Protein AF-A0A7V4CIU9-F1 (afdb_monomer)

Structure (mmCIF, N/CA/C/O backbone):
data_AF-A0A7V4CIU9-F1
#
_entry.id   AF-A0A7V4CIU9-F1
#
loop_
_atom_site.group_PDB
_atom_site.id
_atom_site.type_symbol
_atom_site.label_atom_id
_atom_site.label_alt_id
_atom_site.label_comp_id
_atom_site.label_asym_id
_atom_site.label_entity_id
_atom_site.label_seq_id
_atom_site.pdbx_PDB_ins_code
_atom_site.Cartn_x
_atom_site.Cartn_y
_atom_site.Cartn_z
_atom_site.occupancy
_atom_site.B_iso_or_equiv
_atom_site.auth_seq_id
_atom_site.auth_comp_id
_atom_site.auth_asym_id
_atom_site.auth_atom_id
_atom_site.pdbx_PDB_model_num
ATOM 1 N N . SER A 1 1 ? 2.875 6.585 -7.763 1.00 62.59 1 SER A N 1
ATOM 2 C CA . SER A 1 1 ? 3.695 5.508 -8.357 1.00 62.59 1 SER A CA 1
ATOM 3 C C . SER A 1 1 ? 3.482 5.465 -9.868 1.00 62.59 1 SER A C 1
ATOM 5 O O . SER A 1 1 ? 2.591 6.163 -10.335 1.00 62.59 1 SER A O 1
ATOM 7 N N . ASN A 1 2 ? 4.270 4.708 -10.636 1.00 74.75 2 ASN A N 1
ATOM 8 C CA . ASN A 1 2 ? 4.008 4.415 -12.057 1.00 74.75 2 ASN A CA 1
ATOM 9 C C . ASN A 1 2 ? 3.354 3.035 -12.278 1.00 74.75 2 ASN A C 1
ATOM 11 O O . ASN A 1 2 ? 3.181 2.636 -13.425 1.00 74.75 2 ASN A O 1
ATOM 15 N N . ILE A 1 3 ? 3.014 2.320 -11.199 1.00 80.62 3 ILE A N 1
ATOM 16 C CA . ILE A 1 3 ? 2.285 1.045 -11.230 1.00 80.62 3 ILE A CA 1
ATOM 17 C C . ILE A 1 3 ? 0.834 1.240 -10.784 1.00 80.62 3 ILE A C 1
ATOM 19 O O . ILE A 1 3 ? 0.560 2.074 -9.917 1.00 80.62 3 ILE A O 1
ATOM 23 N N . ASP A 1 4 ? -0.067 0.445 -11.360 1.00 83.88 4 ASP A N 1
ATOM 24 C CA . ASP A 1 4 ? -1.500 0.463 -11.041 1.00 83.88 4 ASP A CA 1
ATOM 25 C C . ASP A 1 4 ? -1.841 -0.345 -9.782 1.00 83.88 4 ASP A C 1
ATOM 27 O O . ASP A 1 4 ? -2.757 0.015 -9.055 1.00 83.88 4 ASP A O 1
ATOM 31 N N . PHE A 1 5 ? -1.090 -1.411 -9.491 1.00 87.50 5 PHE A N 1
ATOM 32 C CA . PHE A 1 5 ? -1.321 -2.293 -8.345 1.00 87.50 5 PHE A CA 1
ATOM 33 C C . PHE A 1 5 ? -0.009 -2.675 -7.662 1.00 87.50 5 PHE A C 1
ATOM 35 O O . PHE A 1 5 ? 1.055 -2.690 -8.281 1.00 87.50 5 PHE A O 1
ATOM 42 N N . VAL A 1 6 ? -0.106 -3.058 -6.393 1.00 88.06 6 VAL A N 1
ATOM 43 C CA . VAL A 1 6 ? 0.850 -3.970 -5.763 1.00 88.06 6 VAL A CA 1
ATOM 44 C C . VAL A 1 6 ? 0.630 -5.364 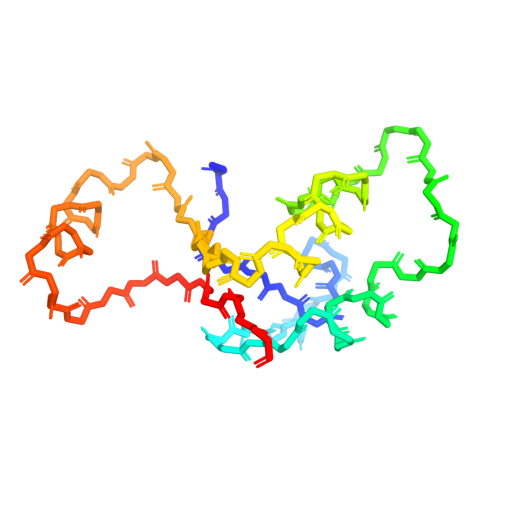-6.342 1.00 88.06 6 VAL A C 1
ATOM 46 O O . VAL A 1 6 ? -0.510 -5.801 -6.501 1.00 88.06 6 VAL A O 1
ATOM 49 N N . TYR A 1 7 ? 1.718 -6.066 -6.636 1.00 87.62 7 TYR A N 1
ATOM 50 C CA . TYR A 1 7 ? 1.695 -7.437 -7.137 1.00 87.62 7 TYR A CA 1
ATOM 51 C C . TYR A 1 7 ? 2.230 -8.402 -6.076 1.00 87.62 7 TYR A C 1
ATOM 53 O O . TYR A 1 7 ? 2.996 -8.007 -5.195 1.00 87.62 7 TYR A O 1
ATOM 61 N N . ASP A 1 8 ? 1.838 -9.671 -6.165 1.00 85.44 8 ASP A N 1
ATOM 62 C CA . ASP A 1 8 ? 2.347 -10.750 -5.305 1.00 85.44 8 ASP A CA 1
ATOM 63 C C . ASP A 1 8 ? 3.850 -11.024 -5.495 1.00 85.44 8 ASP A C 1
ATOM 65 O O . ASP A 1 8 ? 4.522 -11.507 -4.583 1.00 85.44 8 ASP A O 1
ATOM 69 N N . LYS A 1 9 ? 4.385 -10.678 -6.667 1.00 84.06 9 LYS A N 1
ATOM 70 C CA . LYS A 1 9 ? 5.800 -10.753 -7.051 1.00 84.06 9 LYS A CA 1
ATOM 71 C C . LYS A 1 9 ? 6.113 -9.719 -8.129 1.00 84.06 9 LYS A C 1
ATOM 73 O O . LYS A 1 9 ? 5.212 -9.092 -8.673 1.00 84.06 9 LYS A O 1
ATOM 78 N N . ASP A 1 10 ? 7.396 -9.533 -8.435 1.00 82.38 10 ASP A N 1
ATOM 79 C CA . ASP A 1 10 ? 7.843 -8.531 -9.410 1.00 82.38 10 ASP A CA 1
ATOM 80 C C . ASP A 1 10 ? 7.286 -8.818 -10.823 1.00 82.38 10 ASP A C 1
ATOM 82 O O . ASP A 1 10 ? 7.713 -9.793 -11.452 1.00 82.38 10 ASP A O 1
ATOM 86 N N . PRO A 1 11 ? 6.381 -7.976 -11.358 1.00 85.19 11 PRO A N 1
ATOM 87 C CA . PRO A 1 11 ? 5.766 -8.201 -12.664 1.00 85.19 11 PRO A CA 1
ATOM 88 C C . PRO A 1 11 ? 6.757 -8.063 -13.829 1.00 85.19 11 PRO A C 1
ATOM 90 O O . PRO A 1 11 ? 6.499 -8.580 -14.911 1.00 85.19 11 PRO A O 1
ATOM 93 N N . ASN A 1 12 ? 7.915 -7.421 -13.625 1.00 84.56 12 ASN A N 1
ATOM 94 C CA . ASN A 1 12 ? 8.960 -7.345 -14.653 1.00 84.56 12 ASN A CA 1
ATOM 95 C C . ASN A 1 12 ? 9.747 -8.656 -14.772 1.00 84.56 12 ASN A C 1
ATOM 97 O O . ASN A 1 12 ? 10.405 -8.898 -15.782 1.00 84.56 12 ASN A O 1
ATOM 101 N N . ARG A 1 13 ? 9.716 -9.490 -13.725 1.00 85.31 13 ARG A N 1
ATOM 102 C CA . ARG A 1 13 ? 10.446 -10.763 -13.656 1.00 85.31 13 ARG A CA 1
ATOM 103 C C . ARG A 1 13 ? 9.539 -11.972 -13.839 1.00 85.31 13 ARG A C 1
ATOM 105 O O . ARG A 1 13 ? 10.003 -13.000 -14.322 1.00 85.31 13 ARG A O 1
ATOM 112 N N . PHE A 1 14 ? 8.277 -11.862 -13.438 1.00 85.56 14 PHE A N 1
ATOM 113 C CA . PHE A 1 14 ? 7.320 -12.960 -13.428 1.00 85.56 14 PHE A CA 1
ATOM 114 C C . PHE A 1 14 ? 6.070 -12.567 -14.214 1.00 85.56 14 PHE A C 1
ATOM 116 O O . PHE A 1 14 ? 5.304 -11.706 -13.789 1.00 85.56 14 PHE A O 1
ATOM 123 N N . GLN A 1 15 ? 5.845 -13.229 -15.350 1.00 89.19 15 GLN A N 1
ATOM 124 C CA . GLN A 1 15 ? 4.688 -12.964 -16.217 1.00 89.19 15 GLN A CA 1
ATOM 125 C C . GLN A 1 15 ? 3.350 -13.340 -15.567 1.00 89.19 15 GLN A C 1
ATOM 127 O O . GLN A 1 15 ? 2.307 -12.828 -15.956 1.00 89.19 15 GLN A O 1
ATOM 132 N N . ASP A 1 16 ? 3.375 -14.228 -14.574 1.00 90.94 16 ASP A N 1
ATOM 133 C CA . ASP A 1 16 ? 2.205 -14.670 -13.822 1.00 90.94 16 ASP A CA 1
ATOM 134 C C . ASP A 1 16 ? 2.009 -13.882 -12.513 1.00 90.94 16 ASP A C 1
ATOM 136 O O . ASP A 1 16 ? 1.308 -14.349 -11.614 1.00 90.94 16 ASP A O 1
ATOM 140 N N . ALA A 1 17 ? 2.646 -12.711 -12.380 1.00 88.75 17 ALA A N 1
ATOM 141 C CA . ALA A 1 17 ? 2.419 -11.793 -11.269 1.00 88.75 17 ALA A CA 1
ATOM 142 C C . ALA A 1 17 ? 0.955 -11.337 -11.238 1.00 88.75 17 ALA A C 1
ATOM 144 O O . ALA A 1 17 ? 0.399 -10.869 -12.235 1.00 88.75 17 ALA A O 1
ATOM 145 N N . LYS A 1 18 ? 0.323 -11.462 -10.074 1.00 89.56 18 LYS A N 1
ATOM 146 C CA . LYS A 1 18 ? -1.097 -11.176 -9.879 1.00 89.56 18 LYS A CA 1
ATOM 147 C C . LYS A 1 18 ? -1.275 -9.838 -9.167 1.00 89.56 18 LYS A C 1
ATOM 149 O O . LYS A 1 18 ? -0.663 -9.632 -8.116 1.00 89.56 18 LYS A O 1
ATOM 154 N N . PRO A 1 19 ? -2.123 -8.937 -9.695 1.00 91.69 19 PRO A N 1
ATOM 155 C CA . PRO A 1 19 ? -2.430 -7.686 -9.021 1.00 91.69 19 PRO A CA 1
ATOM 156 C C . PRO A 1 19 ? -3.247 -7.956 -7.756 1.00 91.69 19 PRO A C 1
ATOM 158 O O . PRO A 1 19 ? -4.166 -8.778 -7.744 1.00 91.69 19 PRO A O 1
ATOM 161 N N . ILE A 1 20 ? -2.938 -7.221 -6.695 1.00 91.88 20 ILE A N 1
ATOM 162 C CA . ILE A 1 20 ? -3.608 -7.319 -5.403 1.00 91.88 20 ILE A CA 1
ATOM 163 C C . ILE A 1 20 ? -4.460 -6.068 -5.212 1.00 91.88 20 ILE A C 1
ATOM 165 O O . ILE A 1 20 ? -3.941 -4.958 -5.178 1.00 91.88 20 ILE A O 1
ATOM 169 N N . ARG A 1 21 ? -5.781 -6.224 -5.082 1.00 93.19 21 ARG A N 1
ATOM 170 C CA . ARG A 1 21 ? -6.706 -5.086 -4.896 1.00 93.19 21 ARG A CA 1
ATOM 171 C C . ARG A 1 21 ? -6.830 -4.643 -3.443 1.00 93.19 21 ARG A C 1
ATOM 173 O O . ARG A 1 21 ? -6.999 -3.460 -3.175 1.00 93.19 21 ARG A O 1
ATOM 180 N N . LYS A 1 22 ? -6.768 -5.593 -2.512 1.00 93.62 22 LYS A N 1
ATOM 181 C CA . LYS A 1 22 ? -6.854 -5.360 -1.068 1.00 93.62 22 LYS A CA 1
ATOM 182 C C . LYS A 1 22 ? -5.818 -6.221 -0.370 1.00 93.62 22 LYS A C 1
ATOM 184 O O . LYS A 1 22 ? -5.678 -7.389 -0.725 1.00 93.62 22 LYS A O 1
ATOM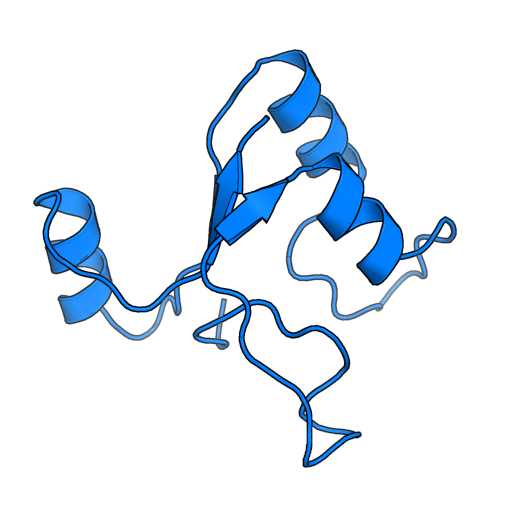 189 N N . ILE A 1 23 ? -5.104 -5.647 0.588 1.00 92.62 23 ILE A N 1
ATOM 190 C CA . ILE A 1 23 ? -4.079 -6.355 1.351 1.00 92.62 23 ILE A CA 1
ATOM 191 C C . ILE A 1 23 ? -3.981 -5.787 2.763 1.00 92.62 23 ILE A C 1
ATOM 193 O O . ILE A 1 23 ? -4.064 -4.578 2.958 1.00 92.62 23 ILE A O 1
ATOM 197 N N . SER A 1 24 ? -3.773 -6.643 3.757 1.00 91.44 24 SER A N 1
ATOM 198 C CA . SER A 1 24 ? -3.462 -6.168 5.105 1.00 91.44 24 SER A CA 1
ATOM 199 C C . SER A 1 24 ? -2.007 -5.704 5.224 1.00 91.44 24 SER A C 1
ATOM 201 O O . SER A 1 24 ? -1.119 -6.167 4.499 1.00 91.44 24 SER A O 1
ATOM 203 N N . PHE A 1 25 ? -1.709 -4.853 6.208 1.00 88.25 25 PHE A N 1
ATOM 204 C CA . P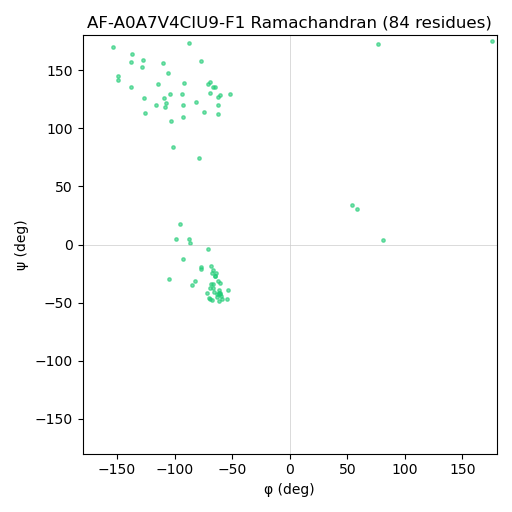HE A 1 25 ? -0.319 -4.517 6.559 1.00 88.25 25 PHE A CA 1
ATOM 205 C C . PHE A 1 25 ? 0.537 -5.765 6.826 1.00 8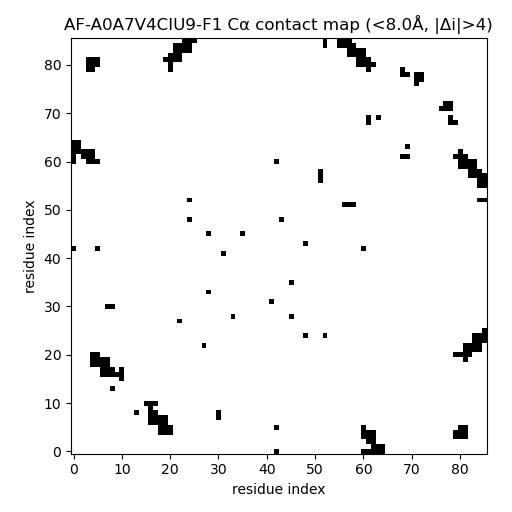8.25 25 PHE A C 1
ATOM 207 O O . PHE A 1 25 ? 1.699 -5.841 6.418 1.00 88.25 25 PHE A O 1
ATOM 214 N N . SER A 1 26 ? -0.052 -6.767 7.480 1.00 86.94 26 SER A N 1
ATOM 215 C CA . SER A 1 26 ? 0.607 -8.029 7.812 1.00 86.94 26 SER A CA 1
ATOM 216 C C . SER A 1 26 ? 0.967 -8.848 6.572 1.00 86.94 26 SER A C 1
ATOM 218 O O . SER A 1 26 ? 2.053 -9.424 6.506 1.00 86.94 26 SER A O 1
ATOM 220 N N . GLU A 1 27 ? 0.079 -8.904 5.581 1.00 87.62 27 GLU A N 1
ATOM 221 C CA . GLU A 1 27 ? 0.328 -9.590 4.310 1.00 87.62 27 GLU A CA 1
ATOM 222 C C . GLU A 1 27 ? 1.337 -8.833 3.450 1.00 87.62 27 GLU A C 1
ATOM 224 O O . GLU A 1 27 ? 2.265 -9.444 2.921 1.00 87.62 27 GLU A O 1
ATOM 229 N N . LEU A 1 28 ? 1.235 -7.503 3.385 1.00 85.88 28 LEU A N 1
ATOM 230 C CA . LEU A 1 28 ? 2.170 -6.688 2.617 1.00 85.88 28 LEU A CA 1
ATOM 231 C C . LEU A 1 28 ? 3.607 -6.835 3.138 1.00 85.88 28 LEU A C 1
ATOM 233 O O . LEU A 1 28 ? 4.542 -6.979 2.352 1.00 85.88 28 LEU A O 1
ATOM 237 N N . LYS A 1 29 ? 3.794 -6.914 4.462 1.00 82.38 29 LYS A N 1
ATOM 238 C CA . LYS A 1 29 ? 5.099 -7.224 5.074 1.00 82.38 29 LYS A CA 1
ATOM 239 C C . LYS A 1 29 ? 5.648 -8.595 4.673 1.00 82.38 29 LYS A C 1
ATOM 241 O O . LYS A 1 29 ? 6.864 -8.749 4.582 1.00 82.38 29 LYS A O 1
ATOM 246 N N . LYS A 1 30 ? 4.791 -9.598 4.445 1.00 82.56 30 LYS A N 1
ATOM 247 C CA . LYS A 1 30 ? 5.235 -10.926 3.984 1.00 82.56 30 LYS A CA 1
ATOM 248 C C . LYS A 1 30 ? 5.757 -10.869 2.548 1.00 82.56 30 LYS A C 1
ATOM 250 O O . LYS A 1 30 ? 6.753 -11.527 2.269 1.00 82.56 30 LYS A O 1
ATOM 255 N N . ILE A 1 31 ? 5.134 -10.059 1.687 1.00 78.81 31 ILE A N 1
ATOM 256 C CA . ILE A 1 31 ? 5.558 -9.852 0.290 1.00 78.81 31 ILE A CA 1
ATOM 257 C C . ILE A 1 31 ? 6.873 -9.066 0.226 1.00 78.81 31 ILE A C 1
ATOM 259 O O . ILE A 1 31 ? 7.802 -9.462 -0.470 1.00 78.81 31 ILE A O 1
ATOM 263 N N . ILE A 1 32 ? 6.975 -7.977 0.993 1.00 74.25 32 ILE A N 1
ATOM 264 C CA . ILE A 1 32 ? 8.182 -7.136 1.075 1.00 74.25 32 ILE A CA 1
ATOM 265 C C . ILE A 1 32 ? 9.364 -7.908 1.695 1.00 74.25 32 ILE A C 1
ATOM 267 O O . ILE A 1 32 ? 10.526 -7.637 1.390 1.00 74.25 32 ILE A O 1
ATOM 271 N N . GLY A 1 33 ? 9.078 -8.900 2.542 1.00 67.38 33 GLY A N 1
ATOM 272 C CA . GLY A 1 33 ? 10.081 -9.648 3.287 1.00 67.38 33 GLY A CA 1
ATOM 273 C C . GLY A 1 33 ? 10.636 -8.861 4.482 1.00 67.38 33 GLY A C 1
ATOM 274 O O . GLY A 1 33 ? 10.341 -7.689 4.699 1.00 67.38 33 GLY A O 1
ATOM 275 N N . ARG A 1 34 ? 11.456 -9.523 5.310 1.00 55.56 34 ARG A N 1
ATOM 276 C CA . ARG A 1 34 ? 12.038 -8.914 6.528 1.00 55.56 34 ARG A CA 1
ATOM 277 C C . ARG A 1 34 ? 13.215 -7.970 6.255 1.00 55.56 34 ARG A C 1
ATOM 279 O O . ARG A 1 34 ? 13.574 -7.198 7.139 1.00 55.56 34 ARG A O 1
ATOM 286 N N . LYS A 1 35 ? 13.855 -8.061 5.085 1.00 54.66 35 LYS A N 1
ATOM 287 C CA . LYS A 1 35 ? 15.036 -7.258 4.742 1.00 54.66 35 LYS A CA 1
ATOM 288 C C . LYS A 1 35 ? 14.633 -6.134 3.799 1.00 54.66 35 LYS A C 1
ATOM 290 O O . LYS A 1 35 ? 14.417 -6.368 2.617 1.00 54.66 35 LYS A O 1
ATOM 295 N N . TRP A 1 36 ? 14.591 -4.917 4.331 1.00 57.38 36 TRP A N 1
ATOM 296 C CA . TRP A 1 36 ? 14.689 -3.723 3.504 1.00 57.38 36 TRP A CA 1
ATOM 297 C C . TRP A 1 36 ? 16.060 -3.730 2.821 1.00 57.38 36 TRP A C 1
ATOM 299 O O . TRP A 1 36 ? 17.091 -3.803 3.494 1.00 57.38 36 TRP A O 1
ATOM 309 N N . ILE A 1 37 ? 16.067 -3.729 1.491 1.00 57.88 37 ILE A N 1
ATOM 310 C CA . ILE A 1 37 ? 17.285 -3.654 0.683 1.00 57.88 37 ILE A CA 1
ATOM 311 C C . ILE A 1 37 ? 17.322 -2.244 0.079 1.00 57.88 37 ILE A C 1
ATOM 313 O O . ILE A 1 37 ? 16.367 -1.879 -0.613 1.00 57.88 37 ILE A O 1
ATOM 317 N N . PRO A 1 38 ? 18.377 -1.444 0.319 1.00 50.44 38 PRO A N 1
ATOM 318 C CA . PRO A 1 38 ? 18.556 -0.160 -0.353 1.00 50.44 38 PRO A CA 1
ATOM 319 C C . PRO A 1 38 ? 18.446 -0.320 -1.877 1.00 50.44 38 PRO A C 1
ATOM 321 O O . PRO A 1 38 ? 19.083 -1.201 -2.451 1.00 50.44 38 PRO A O 1
ATOM 324 N N . GLY A 1 39 ? 17.622 0.505 -2.530 1.00 56.19 39 GLY A N 1
ATOM 325 C CA . GLY A 1 39 ? 17.348 0.400 -3.972 1.00 56.19 39 GLY A CA 1
ATOM 326 C C . GLY A 1 39 ? 16.312 -0.664 -4.366 1.00 56.19 39 GLY A C 1
ATOM 327 O O . GLY A 1 39 ? 16.068 -0.861 -5.554 1.00 56.19 39 GLY A O 1
ATOM 328 N N . GLY A 1 40 ? 15.686 -1.343 -3.399 1.00 60.78 40 GLY A N 1
ATOM 329 C CA . GLY A 1 40 ? 14.564 -2.244 -3.654 1.00 60.78 40 GLY A CA 1
ATOM 330 C C . GLY A 1 40 ? 13.327 -1.488 -4.144 1.00 60.78 40 GLY A C 1
ATOM 331 O O . GLY A 1 40 ? 12.963 -0.446 -3.598 1.00 60.78 40 GLY A O 1
ATOM 332 N N . ASN A 1 41 ? 12.667 -2.025 -5.171 1.00 64.69 41 ASN A N 1
ATOM 333 C CA . ASN A 1 41 ? 11.438 -1.463 -5.726 1.00 64.69 41 ASN A CA 1
ATOM 334 C C . ASN A 1 41 ? 10.238 -1.839 -4.842 1.00 64.69 41 ASN A C 1
ATOM 336 O O . ASN A 1 41 ? 9.470 -2.747 -5.160 1.00 64.69 41 ASN A O 1
ATOM 340 N N . PHE A 1 42 ? 10.130 -1.195 -3.681 1.00 70.12 42 PHE A N 1
ATOM 341 C CA . PHE A 1 42 ? 9.023 -1.407 -2.755 1.00 70.12 42 PHE A CA 1
ATOM 342 C C . PHE A 1 42 ? 7.892 -0.411 -3.033 1.00 70.12 42 PHE A C 1
ATOM 344 O O . PHE A 1 42 ? 8.159 0.773 -3.241 1.00 70.12 42 PHE A O 1
ATOM 351 N N . PRO A 1 43 ? 6.620 -0.848 -2.985 1.00 69.56 43 PRO A N 1
ATOM 352 C CA . PRO A 1 43 ? 5.487 0.051 -3.194 1.00 69.56 43 PRO A CA 1
ATOM 353 C C . PRO A 1 43 ? 5.333 1.083 -2.064 1.00 69.56 43 PRO A C 1
ATOM 355 O O . PRO A 1 43 ? 4.767 2.149 -2.291 1.00 69.56 43 PRO A O 1
ATOM 358 N N . LEU A 1 44 ? 5.832 0.776 -0.860 1.00 74.69 44 LEU A N 1
ATOM 359 C CA . LEU A 1 44 ? 5.823 1.662 0.302 1.00 74.69 44 LEU A CA 1
ATOM 360 C C . LEU A 1 44 ? 7.042 1.395 1.195 1.00 74.69 44 LEU A C 1
ATOM 362 O O . LEU A 1 44 ? 7.470 0.249 1.345 1.00 74.69 44 LEU A O 1
ATOM 366 N N . ASP A 1 45 ? 7.573 2.448 1.813 1.00 79.69 45 ASP A N 1
ATOM 367 C CA . ASP A 1 45 ? 8.667 2.351 2.779 1.00 79.69 45 ASP A CA 1
ATOM 368 C C . ASP A 1 45 ? 8.244 1.571 4.052 1.00 79.69 45 ASP A C 1
ATOM 370 O O . ASP A 1 45 ? 7.158 1.823 4.587 1.00 79.69 45 ASP A O 1
ATOM 374 N N . PRO A 1 46 ? 9.066 0.643 4.584 1.00 78.69 46 PRO A N 1
ATOM 375 C CA . PRO A 1 46 ? 8.714 -0.147 5.768 1.00 78.69 46 PRO A CA 1
ATOM 376 C C . PRO A 1 46 ? 8.484 0.662 7.051 1.00 78.69 46 PRO A C 1
ATOM 378 O O . PRO A 1 46 ? 7.684 0.247 7.895 1.00 78.69 4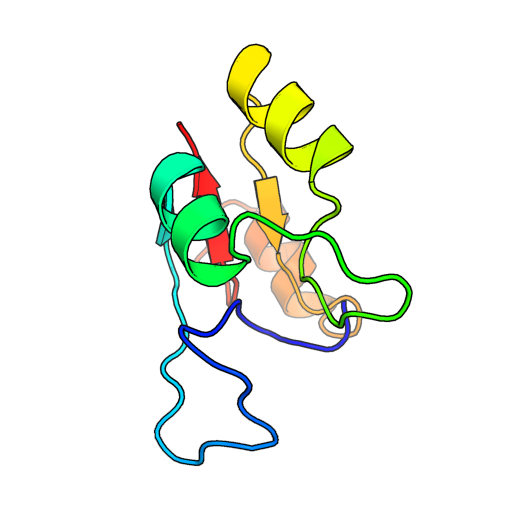6 PRO A O 1
ATOM 381 N N . ILE A 1 47 ? 9.170 1.797 7.226 1.00 82.81 47 ILE A N 1
ATOM 382 C CA . ILE A 1 47 ? 8.984 2.688 8.379 1.00 82.81 47 ILE A CA 1
ATOM 383 C C . ILE A 1 47 ? 7.614 3.359 8.269 1.00 82.81 47 ILE A C 1
ATOM 385 O O . ILE A 1 47 ? 6.840 3.330 9.229 1.00 82.81 47 ILE A O 1
ATOM 389 N N . ALA A 1 48 ? 7.280 3.887 7.087 1.00 83.88 48 ALA A N 1
ATOM 390 C CA . ALA A 1 48 ? 5.965 4.469 6.818 1.00 83.88 48 ALA A CA 1
ATOM 391 C C . ALA A 1 48 ? 4.840 3.432 6.972 1.00 83.88 48 ALA A C 1
ATOM 393 O O . ALA A 1 48 ? 3.821 3.716 7.598 1.00 83.88 48 ALA A O 1
ATOM 394 N N . LEU A 1 49 ? 5.051 2.206 6.482 1.00 85.25 49 LEU A N 1
ATOM 395 C CA . LEU A 1 49 ? 4.111 1.092 6.617 1.00 85.25 49 LEU A CA 1
ATOM 396 C C . LEU A 1 49 ? 3.829 0.759 8.091 1.00 85.25 49 LEU A C 1
ATOM 398 O O . LEU A 1 49 ? 2.677 0.575 8.476 1.00 85.25 49 LEU A O 1
ATOM 402 N N . ARG A 1 50 ? 4.872 0.706 8.929 1.00 85.56 50 ARG A N 1
ATOM 403 C CA . ARG A 1 50 ? 4.742 0.444 10.370 1.00 85.56 50 ARG A CA 1
ATOM 404 C C . ARG A 1 50 ? 4.018 1.578 11.100 1.00 85.56 50 ARG A C 1
ATOM 406 O O . ARG A 1 50 ? 3.257 1.301 12.024 1.00 85.56 50 ARG A O 1
ATOM 413 N N . LEU A 1 51 ? 4.253 2.832 10.713 1.00 89.62 51 LEU A N 1
ATOM 414 C CA . LEU A 1 51 ? 3.538 3.974 11.284 1.00 89.62 51 LEU A CA 1
ATOM 415 C C . LEU A 1 51 ? 2.056 3.948 10.889 1.00 89.62 51 LEU A C 1
ATOM 417 O O . LEU A 1 51 ? 1.199 4.061 11.758 1.00 89.62 51 LEU A O 1
ATOM 421 N N . ALA A 1 52 ? 1.756 3.732 9.608 1.00 90.25 52 ALA A N 1
ATOM 422 C CA . ALA A 1 52 ? 0.386 3.665 9.112 1.00 90.25 52 ALA A CA 1
ATOM 423 C C . ALA A 1 52 ? -0.417 2.533 9.772 1.00 90.25 52 ALA A C 1
ATOM 425 O O . ALA A 1 52 ? -1.551 2.752 10.186 1.00 90.25 52 ALA A O 1
ATOM 426 N N . GLU A 1 53 ? 0.188 1.356 9.958 1.00 90.44 53 GLU A N 1
ATOM 427 C CA . GLU A 1 53 ? -0.432 0.246 10.690 1.00 90.44 53 GLU A CA 1
ATOM 428 C C . GLU A 1 53 ? -0.736 0.620 12.148 1.00 90.44 53 GLU A C 1
ATOM 430 O O . GLU A 1 53 ? -1.853 0.413 12.623 1.00 90.44 53 GLU A O 1
ATOM 435 N N . LYS A 1 54 ? 0.244 1.202 12.856 1.00 91.25 54 LYS A N 1
ATOM 436 C CA . LYS A 1 54 ? 0.101 1.599 14.265 1.00 91.25 54 LYS A CA 1
ATOM 437 C C . LYS A 1 54 ? -1.019 2.626 14.456 1.00 91.25 54 LYS A C 1
ATOM 439 O O . LYS A 1 54 ? -1.802 2.504 15.393 1.00 91.25 54 LYS A O 1
ATOM 444 N N . GLU A 1 55 ? -1.094 3.608 13.564 1.00 93.38 55 GLU A N 1
ATOM 445 C CA . GLU A 1 55 ? -2.074 4.698 13.615 1.00 93.38 55 GLU A CA 1
ATOM 446 C C . GLU A 1 55 ? -3.398 4.344 12.904 1.00 93.38 55 GLU A C 1
ATOM 448 O O . GLU A 1 55 ? -4.285 5.187 12.790 1.00 93.38 55 GLU A O 1
ATOM 453 N N . LYS A 1 56 ? -3.557 3.096 12.428 1.00 89.94 56 LYS A N 1
ATOM 454 C CA . LYS A 1 56 ? -4.736 2.604 11.685 1.00 89.94 56 LYS A CA 1
ATOM 455 C C . LYS A 1 56 ? -5.091 3.464 10.464 1.00 89.94 56 LYS A C 1
ATOM 457 O O . LYS A 1 56 ? -6.259 3.621 10.109 1.00 89.94 56 LYS A O 1
ATOM 462 N N . ILE A 1 57 ? -4.074 4.010 9.808 1.00 92.12 57 ILE A N 1
ATOM 463 C CA . ILE A 1 57 ? -4.217 4.835 8.612 1.00 92.12 57 ILE A CA 1
ATOM 464 C C . ILE A 1 57 ? -4.387 3.914 7.407 1.00 92.12 57 ILE A C 1
ATOM 466 O O . ILE A 1 57 ? -3.523 3.091 7.118 1.00 92.12 57 ILE A O 1
ATOM 470 N N . LYS A 1 58 ? -5.485 4.079 6.671 1.00 91.06 58 LYS A N 1
ATOM 471 C CA . LYS A 1 58 ? -5.684 3.426 5.374 1.00 91.06 58 LYS A CA 1
ATOM 472 C C . LYS A 1 58 ? -4.726 4.027 4.341 1.00 91.06 58 LYS A C 1
ATOM 474 O O . LYS A 1 58 ? -4.660 5.245 4.193 1.00 91.06 58 LYS A O 1
ATOM 479 N N . VAL A 1 59 ? -4.014 3.174 3.609 1.00 91.81 59 V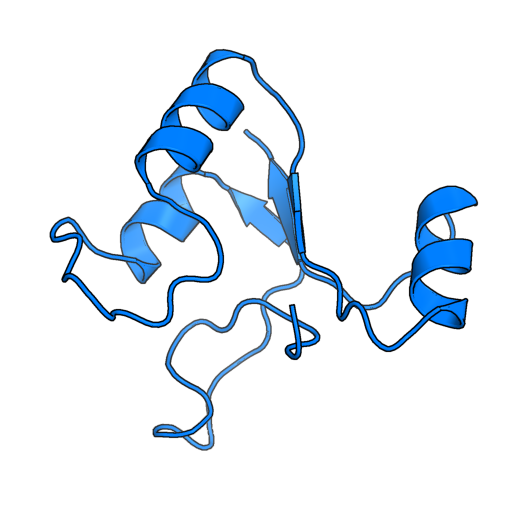AL A N 1
ATOM 480 C CA . VAL A 1 59 ? -3.096 3.578 2.533 1.00 91.81 59 VAL A CA 1
ATOM 481 C C . VAL A 1 59 ? -3.628 3.058 1.206 1.00 91.81 59 VAL A C 1
ATOM 483 O O . VAL A 1 59 ? -4.093 1.927 1.121 1.00 91.81 59 VAL A O 1
ATOM 486 N N . VAL A 1 60 ? -3.561 3.874 0.155 1.00 92.19 60 VAL A N 1
ATOM 487 C CA . VAL A 1 60 ? -3.998 3.481 -1.189 1.00 92.19 60 VAL A CA 1
ATOM 488 C C . VAL A 1 60 ? -2.871 3.734 -2.181 1.00 92.19 60 VAL A C 1
ATOM 490 O O . VAL A 1 60 ? -2.330 4.837 -2.257 1.00 92.19 60 VAL A O 1
ATOM 493 N N . ILE A 1 61 ? -2.500 2.696 -2.929 1.00 90.88 61 ILE A N 1
ATOM 494 C CA . ILE A 1 61 ? -1.528 2.776 -4.019 1.00 90.88 61 ILE A CA 1
ATOM 495 C C . ILE A 1 61 ? -2.293 3.026 -5.317 1.00 90.88 61 ILE A C 1
ATOM 497 O O . ILE A 1 61 ? -3.121 2.209 -5.717 1.00 90.88 61 ILE A O 1
ATOM 501 N N . LEU A 1 62 ? -1.977 4.146 -5.968 1.00 92.06 62 LEU A N 1
ATOM 502 C CA . LEU A 1 62 ? -2.516 4.552 -7.265 1.00 92.06 62 LEU A CA 1
ATOM 503 C C . LEU A 1 62 ? -1.376 4.898 -8.235 1.00 92.06 62 LEU A C 1
ATOM 505 O O . LEU A 1 62 ? -0.293 5.370 -7.840 1.00 92.06 62 LEU A O 1
ATOM 509 N N . ASN A 1 63 ? -1.651 4.734 -9.527 1.00 90.38 63 ASN A N 1
ATOM 510 C CA . ASN A 1 63 ? -0.797 5.243 -10.588 1.00 90.38 63 ASN A CA 1
ATOM 511 C C . ASN A 1 63 ? -0.961 6.763 -10.710 1.00 90.38 63 ASN A C 1
ATOM 513 O O . ASN A 1 63 ? -2.009 7.265 -11.106 1.00 90.38 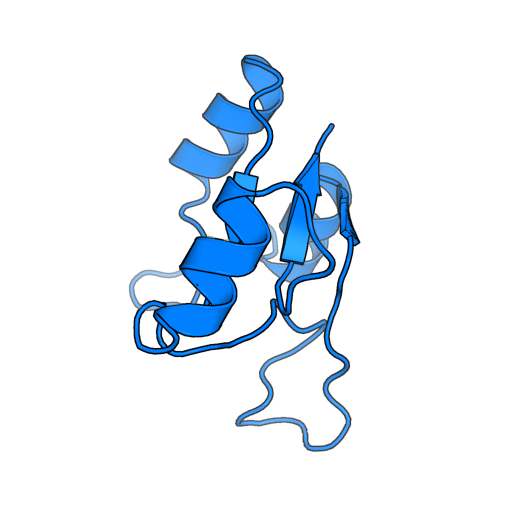63 ASN A O 1
ATOM 517 N N . GLY A 1 64 ? 0.102 7.502 -10.397 1.00 86.25 64 GLY A N 1
ATOM 518 C CA . GLY A 1 64 ? 0.099 8.966 -10.354 1.00 86.25 64 GLY A CA 1
ATOM 519 C C . GLY A 1 64 ? 0.013 9.636 -11.726 1.00 86.25 64 GLY A C 1
ATOM 520 O O . GLY A 1 64 ? -0.053 10.857 -11.790 1.00 86.25 64 GLY A O 1
ATOM 521 N N . ARG A 1 65 ? 0.037 8.862 -12.818 1.00 90.75 65 ARG A N 1
ATOM 522 C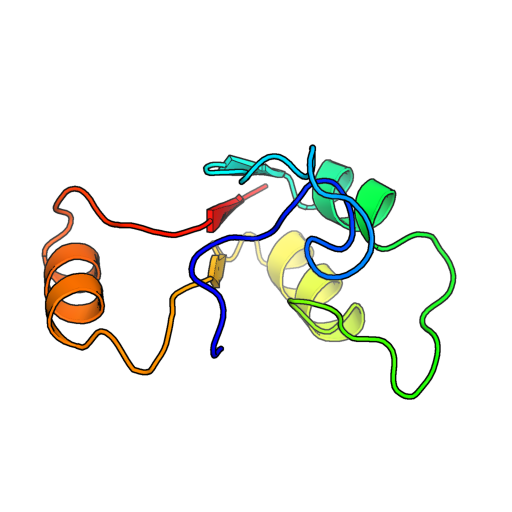 CA . ARG A 1 65 ? -0.193 9.362 -14.182 1.00 90.75 65 ARG A CA 1
ATOM 523 C C . ARG A 1 65 ? -1.657 9.253 -14.617 1.00 90.75 65 ARG A C 1
ATOM 525 O O . ARG A 1 65 ? -2.017 9.829 -15.637 1.00 90.75 65 ARG A O 1
ATOM 532 N N . ASN A 1 66 ? -2.489 8.524 -13.870 1.00 91.88 66 ASN A N 1
ATOM 533 C CA . ASN A 1 66 ? -3.899 8.325 -14.187 1.00 91.88 66 ASN A CA 1
ATOM 534 C C . ASN A 1 66 ? -4.775 9.245 -13.320 1.00 91.88 66 ASN A C 1
ATOM 536 O O . ASN A 1 66 ? -5.268 8.851 -12.263 1.00 91.88 66 ASN A O 1
ATOM 540 N N . PHE A 1 67 ? -4.938 10.492 -13.767 1.00 92.75 67 PHE A N 1
ATOM 541 C CA . PHE A 1 67 ? -5.720 11.506 -13.050 1.00 92.75 67 PHE A CA 1
ATOM 542 C C . PHE A 1 67 ? -7.215 11.179 -12.985 1.00 92.75 67 PHE A C 1
ATOM 544 O O . PHE A 1 67 ? -7.840 11.452 -11.967 1.00 92.75 67 PHE A O 1
ATOM 551 N N . GLU A 1 68 ? -7.773 10.541 -14.015 1.00 95.12 68 GLU A N 1
ATOM 552 C CA . GLU A 1 68 ? -9.172 10.094 -14.008 1.00 95.12 68 GLU A CA 1
ATOM 553 C C . GLU A 1 68 ? -9.417 9.076 -12.883 1.00 95.12 68 GLU A C 1
ATOM 555 O O . GLU A 1 68 ? -10.391 9.155 -12.140 1.00 95.12 68 GLU A O 1
ATOM 560 N N . ASN A 1 69 ? -8.486 8.140 -12.698 1.00 94.88 69 ASN A N 1
ATOM 561 C CA . ASN A 1 69 ? -8.551 7.165 -11.618 1.00 94.88 69 ASN A CA 1
ATOM 562 C C . ASN A 1 69 ? -8.360 7.794 -10.229 1.00 94.88 69 ASN A C 1
ATOM 564 O O . ASN A 1 69 ? -8.981 7.358 -9.260 1.00 94.88 69 ASN A O 1
ATOM 568 N N . LEU A 1 70 ? -7.527 8.835 -10.128 1.00 93.31 70 LEU A N 1
ATOM 569 C CA . LEU A 1 70 ? -7.414 9.628 -8.905 1.00 93.31 70 LEU A CA 1
ATOM 570 C C . LEU A 1 70 ? -8.741 10.328 -8.579 1.00 93.31 70 LEU A C 1
ATOM 572 O O . LEU A 1 70 ? -9.154 10.325 -7.423 1.00 93.31 70 LEU A O 1
ATOM 576 N N . GLU A 1 71 ? -9.422 10.889 -9.579 1.00 95.25 71 GLU A N 1
ATOM 577 C CA . GLU A 1 71 ? -10.734 11.511 -9.392 1.00 95.25 71 GLU A CA 1
ATOM 578 C C . GLU A 1 71 ? -11.786 10.491 -8.933 1.00 95.25 71 GLU A C 1
ATOM 580 O O . GLU A 1 71 ? -12.480 10.744 -7.948 1.00 95.25 71 GLU A O 1
ATOM 585 N N . LYS A 1 72 ? -11.839 9.308 -9.562 1.00 95.69 72 LYS A N 1
ATOM 586 C CA . LYS A 1 72 ? -12.706 8.191 -9.137 1.00 95.69 72 LYS A CA 1
ATOM 587 C C . LYS A 1 72 ? -12.479 7.820 -7.673 1.00 95.69 72 LYS A C 1
ATOM 589 O O . LYS A 1 72 ? -13.432 7.735 -6.901 1.00 95.69 72 LYS A O 1
ATOM 594 N N . PHE A 1 73 ? -11.215 7.685 -7.264 1.00 93.88 73 PHE A N 1
ATOM 595 C CA . PHE A 1 73 ? -10.865 7.424 -5.868 1.00 93.88 73 PHE A CA 1
ATOM 596 C C . PHE A 1 73 ? -11.373 8.529 -4.924 1.00 93.88 73 PHE A C 1
ATOM 598 O O . PHE A 1 73 ? -11.996 8.226 -3.908 1.00 93.88 73 PHE A O 1
ATOM 605 N N . MET A 1 74 ? -11.168 9.804 -5.270 1.00 92.31 74 MET A N 1
ATOM 606 C CA . MET A 1 74 ? -11.619 10.945 -4.455 1.00 92.31 74 MET A CA 1
ATOM 607 C C . MET A 1 74 ? -13.150 11.040 -4.346 1.00 92.31 74 MET A C 1
ATOM 609 O O . MET A 1 74 ? -13.663 11.557 -3.354 1.00 92.31 74 MET A O 1
ATOM 613 N N . ARG A 1 75 ? -13.886 10.532 -5.342 1.00 96.00 75 ARG A N 1
ATOM 614 C CA . ARG A 1 75 ? -15.358 10.478 -5.364 1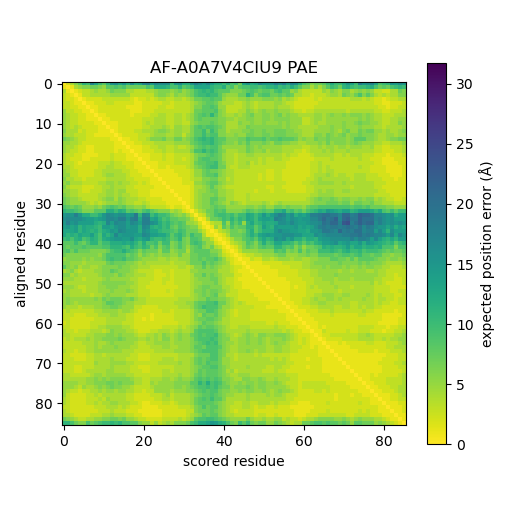.00 96.00 75 ARG A CA 1
ATOM 615 C C . ARG A 1 75 ? -15.947 9.238 -4.681 1.00 96.00 75 ARG A C 1
ATOM 617 O O . ARG A 1 75 ? -17.167 9.116 -4.626 1.00 96.00 75 ARG A O 1
ATOM 624 N N . ASN A 1 76 ? -15.117 8.354 -4.116 1.00 93.00 76 ASN A N 1
ATOM 625 C CA . ASN A 1 76 ? -15.517 7.036 -3.599 1.00 93.00 76 ASN A CA 1
ATOM 626 C C . ASN A 1 76 ? -16.167 6.124 -4.660 1.00 93.00 76 ASN A C 1
ATOM 628 O O . ASN A 1 76 ? -17.010 5.288 -4.336 1.00 93.00 76 ASN A O 1
ATOM 632 N N . GLU A 1 77 ? -15.772 6.273 -5.923 1.00 95.06 77 GLU A N 1
ATOM 633 C CA . GLU A 1 77 ? -16.170 5.383 -7.014 1.00 95.06 77 GLU A CA 1
ATOM 634 C C . GLU A 1 77 ? -15.215 4.181 -7.123 1.00 95.06 77 GLU A C 1
ATOM 636 O O . GLU A 1 77 ? -14.185 4.102 -6.443 1.00 95.06 77 GLU A O 1
ATOM 641 N N . GLU A 1 78 ? -15.541 3.223 -7.995 1.00 92.88 78 GLU A N 1
ATOM 642 C CA . GLU A 1 78 ? -14.621 2.130 -8.303 1.00 92.88 78 GLU A CA 1
ATOM 643 C C . GLU A 1 78 ? -13.333 2.666 -8.937 1.00 92.88 78 GLU A C 1
ATOM 645 O O . GLU A 1 78 ? -13.351 3.374 -9.946 1.00 92.88 78 GLU A O 1
ATOM 650 N N . PHE A 1 79 ? -12.198 2.282 -8.355 1.00 94.75 79 PHE A N 1
ATOM 651 C CA . PHE A 1 79 ? -10.879 2.706 -8.802 1.00 94.75 79 PHE A CA 1
ATOM 652 C C . PHE A 1 79 ? -9.949 1.509 -9.035 1.00 94.75 79 PHE A C 1
ATOM 654 O O . PHE A 1 79 ? -10.128 0.399 -8.522 1.00 94.75 79 PHE A O 1
ATOM 661 N N . VAL A 1 80 ? -8.922 1.756 -9.837 1.00 94.19 80 VAL A N 1
ATOM 662 C CA . VAL A 1 80 ? -7.815 0.853 -10.135 1.00 94.19 80 VAL A CA 1
ATOM 663 C C . VAL A 1 80 ? -6.694 1.153 -9.146 1.00 94.19 80 VAL A C 1
ATOM 665 O O . VAL A 1 80 ? -6.083 2.219 -9.183 1.00 94.19 80 VAL A O 1
ATOM 668 N N . GLY A 1 81 ? -6.446 0.239 -8.218 1.00 93.25 81 GLY A N 1
ATOM 669 C CA . GLY A 1 81 ? -5.457 0.452 -7.173 1.00 93.25 81 GLY A CA 1
ATOM 670 C C . GLY A 1 81 ? -5.402 -0.679 -6.165 1.00 93.25 81 GLY A C 1
ATOM 671 O O . GLY A 1 81 ? -6.220 -1.605 -6.187 1.00 93.25 81 GLY A O 1
ATOM 672 N N . THR A 1 82 ? -4.447 -0.569 -5.247 1.00 94.19 82 THR A N 1
ATOM 673 C CA . THR A 1 82 ? -4.367 -1.439 -4.072 1.00 94.19 82 THR A CA 1
ATOM 674 C C . THR A 1 82 ? -4.721 -0.654 -2.825 1.00 94.19 82 THR A C 1
ATOM 676 O O . THR A 1 82 ? -4.091 0.357 -2.521 1.00 94.19 82 THR A O 1
ATOM 679 N N . GLU A 1 83 ? -5.687 -1.155 -2.071 1.00 94.38 83 GLU A N 1
ATOM 680 C CA . GLU A 1 83 ? -6.016 -0.670 -0.740 1.00 94.38 83 GLU A CA 1
ATOM 681 C C . GLU A 1 83 ? -5.285 -1.487 0.330 1.00 94.38 83 GLU A C 1
ATOM 683 O O . GLU A 1 83 ? -5.331 -2.719 0.327 1.00 94.38 83 GLU A O 1
ATOM 688 N N . ILE A 1 84 ? -4.619 -0.784 1.245 1.00 92.69 84 ILE A N 1
ATOM 689 C CA . ILE A 1 84 ? -3.893 -1.340 2.381 1.00 92.69 84 ILE A CA 1
ATOM 690 C C . ILE A 1 84 ? -4.572 -0.855 3.660 1.00 92.69 84 ILE A C 1
ATOM 692 O O . ILE A 1 84 ? -4.661 0.351 3.915 1.00 92.69 84 ILE A O 1
ATOM 696 N N . SER A 1 85 ? -5.048 -1.794 4.468 1.00 89.25 85 SER A N 1
ATOM 697 C CA . SER A 1 85 ? -5.757 -1.513 5.717 1.00 89.25 85 SER A CA 1
ATOM 698 C C . SER A 1 85 ? -5.296 -2.449 6.842 1.00 89.25 85 SER A C 1
ATOM 700 O O . SER A 1 85 ? -4.624 -3.446 6.559 1.00 89.25 85 SER A O 1
ATOM 702 N N . PRO A 1 86 ? -5.596 -2.125 8.116 1.00 79.31 86 PRO A N 1
ATOM 703 C CA . PRO A 1 86 ? -5.394 -3.037 9.245 1.00 79.31 86 PRO A CA 1
ATOM 704 C C . PRO A 1 86 ? -6.053 -4.399 9.031 1.00 79.31 86 PRO A C 1
ATOM 706 O O . PRO A 1 86 ? -7.136 -4.432 8.400 1.00 79.31 86 PRO A O 1
#

Mean predicted aligned error: 4.96 Å

Solvent-accessible surface area (backbone atoms only — not comparable to full-atom values): 5197 Å² total; per-residue (Å²): 83,93,47,50,48,52,50,76,44,62,61,92,81,34,90,83,43,47,74,38,55,68,46,36,57,74,54,50,45,63,67,63,43,95,64,89,52,91,90,58,96,60,98,64,58,70,69,60,51,53,49,31,52,74,71,63,46,72,44,73,47,41,27,72,83,44,60,69,47,51,50,27,49,76,70,74,46,89,58,71,34,18,42,35,36,118

Secondary structure (DSSP, 8-state):
---SSEESS-TTT-TTPPEESEEEHHHHHHHH-S---TT---SS-HHHHHHHHHTT--EEE--TT-HHHHHHHHTT---SSEEEE-

Radius of gyration: 13.06 Å; Cα contacts (8 Å, |Δi|>4): 118; chains: 1; bounding box: 35×26×30 Å

pLDDT: mean 84.75, std 11.14, range [50.44, 96.0]

Sequence (86 aa):
SNIDFVYDKDPNRFQDAKPIRKISFSELKKIIGRKWIPGGNFPLDPIALRLAEKEKIKVVILNGRNFENLEKFMRNEEFVGTEISP

Nearest PDB structures (foldseek):
  2j4j-assembly1_E  TM=8.691E-01  e=2.575E-06  Saccharolobus solfataricus P2
  1ybd-assembly1_A  TM=8.371E-01  e=3.776E-04  Neisseria meningitidis
  3ab2-assembly4_M  TM=7.918E-01  e=5.809E-03  Corynebacterium glutamicum
  3ab4-assembly3_K  TM=7.833E-01  e=1.232E-02  Corynebacterium glutamicum
  7lnw-assembly1_A  TM=6.212E-01  e=3.141E-03  Methanomethylophilus alvi

Foldseek 3Di:
DQDLADWLADCVVDVPTDGAAEDELVRLCVSCDPDDDVVDPRQDDPVVSVVCQVVQNKDKRHRPVCVVLVVCVVVVHDHRTHIYGD